Protein AF-A0AAW0CTR4-F1 (afdb_monomer_lite)

InterPro domains:
  IPR014752 Arrestin-like, C-terminal domain superfamily [G3DSA:2.60.40.640] (8-94)
  IPR028934 Vacuolar protein sorting protein 26 related [PF03643] (10-94)
  IPR028934 Vacuolar protein sorting protein 26 related [PTHR12233] (10-94)

Structure (mmCIF, N/CA/C/O backbone):
data_AF-A0AAW0CTR4-F1
#
_entry.id   AF-A0AAW0CTR4-F1
#
loop_
_atom_site.group_PDB
_atom_site.id
_atom_site.type_symbol
_atom_site.label_atom_id
_atom_site.label_alt_id
_atom_site.label_comp_id
_atom_site.label_asym_id
_atom_site.label_entity_id
_atom_site.label_seq_id
_atom_site.pdbx_PDB_ins_code
_atom_site.Cartn_x
_atom_site.Cartn_y
_atom_site.Cartn_z
_atom_site.occupancy
_atom_site.B_iso_or_equiv
_atom_site.auth_seq_id
_atom_site.auth_comp_id
_atom_site.auth_asym_id
_atom_site.auth_atom_id
_atom_site.pdbx_PDB_model_num
ATOM 1 N N . MET A 1 1 ? 24.121 3.140 -0.899 1.00 37.38 1 MET A N 1
ATOM 2 C CA . MET A 1 1 ? 23.313 4.346 -1.189 1.00 37.38 1 MET A CA 1
ATOM 3 C C . MET A 1 1 ? 21.857 3.929 -1.171 1.00 37.38 1 MET A C 1
ATOM 5 O O . MET A 1 1 ? 21.484 3.131 -2.016 1.00 37.38 1 MET A O 1
ATOM 9 N N . ALA A 1 2 ? 21.060 4.396 -0.210 1.00 40.56 2 ALA A N 1
ATOM 10 C CA . ALA A 1 2 ? 19.618 4.172 -0.243 1.00 40.56 2 ALA A CA 1
ATOM 11 C C . ALA A 1 2 ? 19.019 5.093 -1.312 1.00 40.56 2 ALA A C 1
ATOM 13 O O . ALA A 1 2 ? 19.214 6.309 -1.272 1.00 40.56 2 ALA A O 1
ATOM 14 N N . ALA A 1 3 ? 18.362 4.522 -2.314 1.00 51.81 3 ALA A N 1
ATOM 15 C CA . ALA A 1 3 ? 17.550 5.307 -3.217 1.00 51.81 3 ALA A CA 1
ATOM 16 C C . ALA A 1 3 ? 16.207 5.575 -2.531 1.00 51.81 3 ALA A C 1
ATOM 18 O O . ALA A 1 3 ? 15.454 4.646 -2.275 1.00 51.81 3 ALA A O 1
ATOM 19 N N . TYR A 1 4 ? 15.915 6.840 -2.237 1.00 56.09 4 TYR A N 1
ATOM 20 C CA . TYR A 1 4 ? 14.579 7.249 -1.819 1.00 56.09 4 TYR A CA 1
ATOM 21 C C . TYR A 1 4 ? 13.658 7.233 -3.043 1.00 56.09 4 TYR A C 1
ATOM 23 O O . TYR A 1 4 ? 13.848 8.025 -3.968 1.00 56.09 4 TYR A O 1
ATOM 31 N N . LEU A 1 5 ? 12.728 6.282 -3.069 1.00 63.09 5 LEU A N 1
ATOM 32 C CA . LEU A 1 5 ? 11.564 6.286 -3.951 1.00 63.09 5 LEU A CA 1
ATOM 33 C C . LEU A 1 5 ? 10.429 6.963 -3.189 1.00 63.09 5 LEU A C 1
ATOM 35 O O . LEU A 1 5 ? 10.206 6.655 -2.017 1.00 63.09 5 LEU A O 1
ATOM 39 N N . PHE A 1 6 ? 9.734 7.892 -3.835 1.00 70.25 6 PHE A N 1
ATOM 40 C CA . PHE A 1 6 ? 8.561 8.516 -3.245 1.00 70.25 6 PHE A CA 1
ATOM 41 C C . PHE A 1 6 ? 7.336 7.703 -3.645 1.00 70.25 6 PHE A C 1
ATOM 43 O O . PHE A 1 6 ? 7.062 7.502 -4.830 1.00 70.25 6 PHE A O 1
ATOM 50 N N . LEU A 1 7 ? 6.608 7.229 -2.640 1.00 69.44 7 LEU A N 1
ATOM 51 C CA . LEU A 1 7 ? 5.314 6.593 -2.817 1.00 69.44 7 LEU A CA 1
ATOM 52 C C . LEU A 1 7 ? 4.242 7.638 -2.524 1.00 69.44 7 LEU A C 1
ATOM 54 O O . LEU A 1 7 ? 4.237 8.248 -1.458 1.00 69.44 7 LEU A O 1
ATOM 58 N N . ARG A 1 8 ? 3.362 7.868 -3.493 1.00 74.44 8 ARG A N 1
ATOM 59 C CA . ARG A 1 8 ? 2.190 8.723 -3.344 1.00 74.44 8 ARG A CA 1
ATOM 60 C C . ARG A 1 8 ? 0.949 7.854 -3.437 1.00 74.44 8 ARG A C 1
ATOM 62 O O . ARG A 1 8 ? 0.796 7.125 -4.413 1.00 74.44 8 ARG A O 1
ATOM 69 N N . VAL A 1 9 ? 0.045 7.952 -2.473 1.00 76.88 9 VAL A N 1
ATOM 70 C CA . VAL A 1 9 ? -1.291 7.367 -2.611 1.00 76.88 9 VAL A CA 1
ATOM 71 C C . VAL A 1 9 ? -2.115 8.295 -3.510 1.00 76.88 9 VAL A C 1
ATOM 73 O O . VAL A 1 9 ? -2.145 9.509 -3.314 1.00 76.88 9 VAL A O 1
ATOM 76 N N . LEU A 1 10 ? -2.716 7.745 -4.565 1.00 65.31 10 LEU A N 1
ATOM 77 C CA . LEU A 1 10 ? -3.366 8.522 -5.627 1.00 65.31 10 LEU A CA 1
ATOM 78 C C . LEU A 1 10 ? -4.769 9.020 -5.256 1.00 65.31 10 LEU A C 1
ATOM 80 O O . LEU A 1 10 ? -5.247 9.977 -5.858 1.00 65.31 10 LEU A O 1
ATOM 84 N N . ALA A 1 11 ? -5.430 8.376 -4.296 1.00 64.12 11 ALA A N 1
ATOM 85 C CA . ALA A 1 11 ? -6.813 8.663 -3.936 1.00 64.12 11 ALA A CA 1
ATOM 86 C C . ALA A 1 11 ? -6.887 9.431 -2.615 1.00 64.12 11 ALA A C 1
ATOM 88 O O . ALA A 1 11 ? -6.714 8.808 -1.573 1.00 64.12 11 ALA A O 1
ATOM 89 N N . ASP A 1 12 ? -7.148 10.744 -2.689 1.00 70.19 12 ASP A N 1
ATOM 90 C CA . ASP A 1 12 ? -7.658 11.636 -1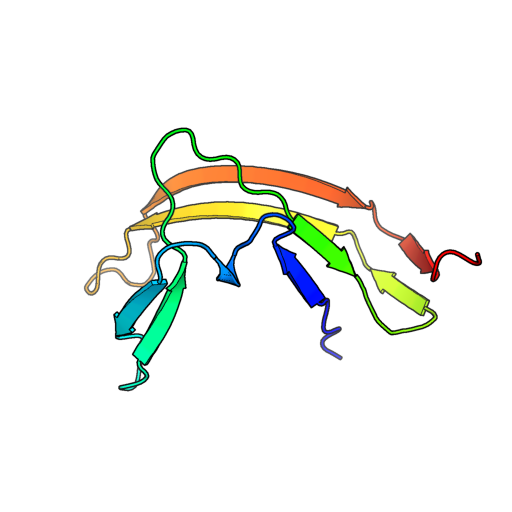.628 1.00 70.19 12 ASP A CA 1
ATOM 91 C C . ASP A 1 12 ? -7.273 11.278 -0.180 1.00 70.19 12 ASP A C 1
ATOM 93 O O . ASP A 1 12 ? -8.074 11.391 0.747 1.00 70.19 12 ASP A O 1
ATOM 97 N N . GLU A 1 13 ? -6.025 10.862 0.035 1.00 74.50 13 GLU A N 1
ATOM 98 C CA . GLU A 1 13 ? -5.531 10.386 1.329 1.00 74.50 13 GLU A CA 1
ATOM 99 C C . GLU A 1 13 ? -5.684 11.476 2.398 1.00 74.50 13 GLU A C 1
ATOM 101 O O . GLU A 1 13 ? -6.066 11.209 3.535 1.00 74.50 13 GLU A O 1
ATOM 106 N N . GLU A 1 14 ? -5.479 12.727 1.983 1.00 77.88 14 GLU A N 1
ATOM 107 C CA . GLU A 1 14 ? -5.658 13.928 2.796 1.00 77.88 14 GLU A CA 1
ATOM 108 C C . GLU A 1 14 ? -7.128 14.218 3.137 1.00 77.88 14 GLU A C 1
ATOM 110 O O . GLU A 1 14 ? -7.404 14.823 4.170 1.00 77.88 14 GLU A O 1
ATOM 115 N N . GLN A 1 15 ? -8.080 13.786 2.302 1.00 85.50 15 GLN A N 1
ATOM 116 C CA . GLN A 1 15 ? -9.515 13.970 2.556 1.00 85.50 15 GLN A CA 1
ATOM 117 C C . GLN A 1 15 ? -10.111 12.827 3.386 1.00 85.50 15 GLN A C 1
ATOM 119 O O . GLN A 1 15 ? -11.209 12.958 3.935 1.00 85.50 15 GLN A O 1
ATOM 124 N N . ARG A 1 16 ? -9.413 11.688 3.478 1.00 88.69 16 ARG A N 1
ATOM 125 C CA . ARG A 1 16 ? -9.841 10.559 4.305 1.00 88.69 16 ARG A CA 1
ATOM 126 C C . ARG A 1 16 ? -9.771 10.922 5.781 1.00 88.69 16 ARG A C 1
ATOM 128 O O . ARG A 1 16 ? -8.935 11.707 6.226 1.00 88.69 16 ARG A O 1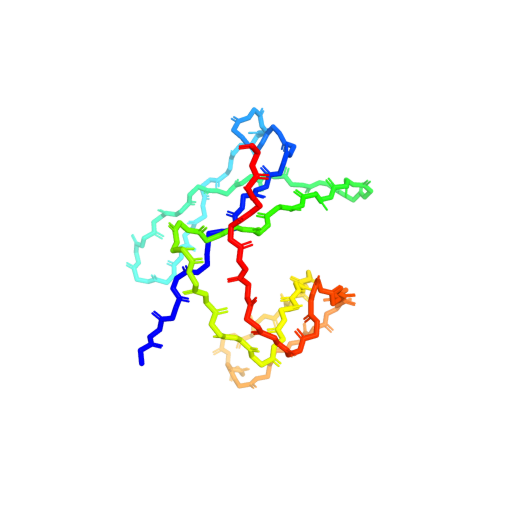
ATOM 135 N N . LYS A 1 17 ? -10.641 10.282 6.567 1.00 92.00 17 LYS A N 1
ATOM 136 C CA . LYS A 1 17 ? -10.581 10.364 8.026 1.00 92.00 17 LYS A CA 1
ATOM 137 C C . LYS A 1 17 ? -9.186 9.946 8.492 1.00 92.00 17 LYS A C 1
ATOM 139 O O . LYS A 1 17 ? -8.717 8.867 8.141 1.00 92.00 17 LYS A O 1
ATOM 144 N N . GLN A 1 18 ? -8.579 10.788 9.313 1.00 92.56 18 GLN A N 1
ATOM 145 C CA . GLN A 1 18 ? -7.280 10.551 9.925 1.00 92.56 18 GLN A CA 1
ATOM 146 C C . GLN A 1 18 ? -7.459 10.066 11.368 1.00 92.56 18 GLN A C 1
ATOM 148 O O . GLN A 1 18 ? -8.381 10.498 12.067 1.00 92.56 18 GLN A O 1
ATOM 153 N N . VAL A 1 19 ? -6.589 9.162 11.815 1.00 93.12 19 VAL A N 1
ATOM 154 C CA . VAL A 1 19 ? -6.520 8.694 13.205 1.00 93.12 19 VAL A CA 1
ATOM 155 C C . VAL A 1 19 ? -5.087 8.806 13.703 1.00 93.12 19 VAL A C 1
ATOM 157 O O . VAL A 1 19 ? -4.144 8.402 13.026 1.00 93.12 19 VAL A O 1
ATOM 160 N N . GLU A 1 20 ? -4.937 9.346 14.910 1.00 93.56 20 GLU A N 1
ATOM 161 C CA . GLU A 1 20 ? -3.663 9.373 15.618 1.00 93.56 20 GLU A CA 1
ATOM 162 C C . GLU A 1 20 ? -3.357 7.999 16.219 1.00 93.56 20 GLU A C 1
ATOM 164 O O . GLU A 1 20 ? -4.137 7.455 17.004 1.00 93.56 20 GLU A O 1
ATOM 169 N N . MET A 1 21 ? -2.194 7.453 15.878 1.00 89.00 21 MET A N 1
ATOM 170 C CA . MET A 1 21 ? -1.697 6.189 16.399 1.00 89.00 21 MET A CA 1
ATOM 171 C C . MET A 1 21 ? -0.367 6.408 17.113 1.00 89.00 21 MET A C 1
ATOM 173 O O . MET A 1 21 ? 0.530 7.086 16.607 1.00 89.00 21 MET A O 1
ATOM 177 N N . LYS A 1 22 ? -0.221 5.821 18.302 1.00 86.69 22 LYS A N 1
ATOM 178 C CA . LYS A 1 22 ? 1.066 5.791 18.999 1.00 86.69 22 LYS A CA 1
ATOM 179 C C . LYS A 1 22 ? 1.969 4.781 18.301 1.00 86.69 22 LYS A C 1
ATOM 181 O O . LYS A 1 22 ? 1.639 3.602 18.235 1.00 86.69 22 LYS A O 1
ATOM 186 N N . SER A 1 23 ? 3.086 5.259 17.780 1.00 80.25 23 SER A N 1
ATOM 187 C CA . SER A 1 23 ? 4.171 4.431 17.269 1.00 80.25 23 SER A CA 1
ATOM 188 C C . SER A 1 23 ? 5.198 4.169 18.376 1.00 80.25 23 SER A C 1
ATOM 190 O O . SER A 1 23 ? 5.130 4.749 19.466 1.00 80.25 23 SER A O 1
ATOM 192 N N . ASP A 1 24 ? 6.177 3.313 18.097 1.00 69.31 24 ASP A N 1
ATOM 193 C CA . ASP A 1 24 ? 7.298 3.092 19.001 1.00 69.31 24 ASP A CA 1
ATOM 194 C C . ASP A 1 24 ? 8.078 4.399 19.238 1.00 69.31 24 ASP A C 1
ATOM 196 O O . ASP A 1 24 ? 8.333 5.179 18.316 1.00 69.31 24 ASP A O 1
ATOM 200 N N . LYS A 1 25 ? 8.526 4.600 20.487 1.00 67.50 25 LYS A N 1
ATOM 201 C CA . LYS A 1 25 ? 9.314 5.762 20.962 1.00 67.50 25 LYS A CA 1
ATOM 202 C C . LYS A 1 25 ? 8.524 7.072 21.142 1.00 67.50 25 LYS A C 1
ATOM 204 O O . LYS A 1 25 ? 9.031 8.133 20.780 1.00 67.50 25 LYS A O 1
ATOM 209 N N . ASP A 1 26 ? 7.314 7.000 21.705 1.00 72.56 26 ASP A N 1
ATOM 210 C CA . ASP A 1 26 ? 6.464 8.159 22.068 1.00 72.56 26 ASP A CA 1
ATOM 211 C C . ASP A 1 26 ? 6.113 9.101 20.904 1.00 72.56 26 ASP A C 1
ATOM 213 O O . ASP A 1 26 ? 5.711 10.249 21.100 1.00 72.56 26 ASP A O 1
ATOM 217 N N . LYS A 1 27 ? 6.235 8.621 19.664 1.00 83.56 27 LYS A N 1
ATOM 218 C CA . LYS A 1 27 ? 5.845 9.384 18.480 1.00 83.56 27 LYS A CA 1
ATOM 219 C C . LYS A 1 27 ? 4.416 9.040 18.099 1.00 83.56 27 LYS A C 1
ATOM 221 O O . LYS A 1 27 ? 4.112 7.890 17.795 1.00 83.56 27 LYS A O 1
ATOM 226 N N . THR A 1 28 ? 3.554 10.045 18.071 1.00 88.44 28 THR A N 1
ATOM 227 C CA . THR A 1 28 ? 2.232 9.930 17.455 1.00 88.44 28 THR A CA 1
ATOM 228 C C . THR A 1 28 ? 2.366 10.138 15.951 1.00 88.44 28 THR A C 1
ATOM 230 O O . THR A 1 28 ? 2.991 11.103 15.511 1.00 88.44 28 THR A O 1
ATOM 233 N N . ILE A 1 29 ? 1.788 9.233 15.166 1.00 89.94 29 ILE A N 1
ATOM 234 C CA . ILE A 1 29 ? 1.670 9.352 13.712 1.00 89.94 29 ILE A CA 1
ATOM 235 C C . ILE A 1 29 ? 0.191 9.464 13.337 1.00 89.94 29 ILE A C 1
ATOM 237 O O . ILE A 1 29 ? -0.651 8.807 13.944 1.00 89.94 29 ILE A O 1
ATOM 241 N N . SER A 1 30 ? -0.129 10.315 12.363 1.00 88.88 30 SER A N 1
ATOM 242 C CA . SER A 1 30 ? -1.471 10.394 11.779 1.00 88.88 30 SER A CA 1
ATOM 243 C C . SER A 1 30 ? -1.544 9.444 10.593 1.00 88.88 30 SER A C 1
ATOM 245 O O . SER A 1 30 ? -0.692 9.523 9.706 1.00 88.88 30 SER A O 1
ATOM 247 N N . CYS A 1 31 ? -2.540 8.563 10.577 1.00 89.44 31 CYS A N 1
ATOM 248 C CA . CYS A 1 31 ? -2.742 7.608 9.494 1.00 89.44 31 CYS A CA 1
ATOM 249 C C . CYS A 1 31 ? -4.155 7.727 8.900 1.00 89.44 31 CYS A C 1
ATOM 251 O O . CYS A 1 31 ? -5.123 7.875 9.659 1.00 89.44 31 CYS A O 1
ATOM 253 N N . PRO A 1 32 ? -4.301 7.614 7.567 1.00 90.94 32 PRO A N 1
ATOM 254 C CA . PRO A 1 32 ? -5.607 7.531 6.920 1.00 90.94 32 PRO A CA 1
ATOM 255 C C . PRO A 1 32 ? -6.331 6.233 7.300 1.00 90.94 32 PRO A C 1
ATOM 257 O O . PRO A 1 32 ? -5.724 5.169 7.426 1.00 90.94 32 PRO A O 1
ATOM 260 N N . VAL A 1 33 ? -7.652 6.312 7.443 1.00 91.38 33 VAL A N 1
ATOM 261 C CA . VAL A 1 33 ? -8.517 5.160 7.722 1.00 91.38 33 VAL A CA 1
ATOM 262 C C . VAL A 1 33 ? -9.035 4.550 6.418 1.00 91.38 33 VAL A C 1
ATOM 264 O O . VAL A 1 33 ? -9.553 5.259 5.548 1.00 91.38 33 VAL A O 1
ATOM 267 N N . TYR A 1 34 ? -8.942 3.223 6.331 1.00 91.44 34 TYR A N 1
ATOM 268 C CA . TYR A 1 34 ? -9.526 2.398 5.275 1.00 91.44 34 TYR A CA 1
ATOM 269 C C . TYR A 1 34 ? -10.508 1.396 5.880 1.00 91.44 34 TYR A C 1
ATOM 271 O O . TYR A 1 34 ? -10.315 0.928 7.005 1.00 91.44 34 TYR A O 1
ATOM 279 N N . TYR A 1 35 ? -11.552 1.075 5.125 1.00 92.50 35 TYR A N 1
ATOM 280 C CA . TYR A 1 35 ? -12.537 0.056 5.472 1.00 92.50 35 TYR A CA 1
ATOM 281 C C . TYR A 1 35 ? -12.436 -1.141 4.527 1.00 92.50 35 TYR A C 1
ATOM 283 O O . TYR A 1 35 ? -11.821 -1.063 3.465 1.00 92.50 35 TYR A O 1
ATOM 291 N N . ASP A 1 36 ? -13.040 -2.259 4.920 1.00 92.06 36 ASP A N 1
ATOM 292 C CA . ASP A 1 36 ? -13.117 -3.428 4.049 1.00 92.06 36 ASP A CA 1
ATOM 293 C C . ASP A 1 36 ? -13.813 -3.078 2.721 1.00 92.06 36 ASP A C 1
ATOM 295 O O . ASP A 1 36 ? -14.823 -2.371 2.700 1.00 92.06 36 ASP A O 1
ATOM 299 N N . GLY A 1 37 ? -13.233 -3.542 1.615 1.00 89.81 37 GLY A N 1
ATOM 300 C CA . GLY A 1 37 ? -13.643 -3.196 0.253 1.00 89.81 37 GLY A CA 1
ATOM 301 C C . GLY A 1 37 ? -13.091 -1.874 -0.302 1.00 89.81 37 GLY A C 1
ATOM 302 O O . GLY A 1 37 ? -13.254 -1.626 -1.500 1.00 89.81 37 GLY A O 1
ATOM 303 N N . ASP A 1 38 ? -12.411 -1.041 0.495 1.00 90.56 38 ASP A N 1
ATOM 304 C CA . ASP A 1 38 ? -11.764 0.165 -0.030 1.00 90.56 38 ASP A CA 1
ATOM 305 C C . ASP A 1 38 ? -10.631 -0.190 -1.003 1.00 90.56 38 ASP A C 1
ATOM 307 O O . ASP A 1 38 ? -9.794 -1.056 -0.753 1.00 90.56 38 ASP A O 1
ATOM 311 N N . SER A 1 39 ? -10.561 0.546 -2.113 1.00 88.00 39 SER A N 1
ATOM 312 C CA . SER A 1 39 ? -9.438 0.450 -3.047 1.00 88.00 39 SER A CA 1
ATOM 313 C C . SER A 1 39 ? -8.275 1.336 -2.605 1.00 88.00 39 SER A C 1
ATOM 315 O O . SER A 1 39 ? -8.461 2.518 -2.304 1.00 88.00 39 SER A O 1
ATOM 317 N N . VAL A 1 40 ? -7.062 0.781 -2.639 1.00 88.25 40 VAL A N 1
ATOM 318 C CA . VAL A 1 40 ? -5.809 1.506 -2.394 1.00 88.25 40 VAL A CA 1
ATOM 319 C C . VAL A 1 40 ? -5.051 1.620 -3.712 1.00 88.25 40 VAL A C 1
ATOM 321 O O . VAL A 1 40 ? -4.637 0.618 -4.289 1.00 88.25 40 VAL A O 1
ATOM 324 N N . ALA A 1 41 ? -4.874 2.847 -4.197 1.00 87.19 41 ALA A N 1
ATOM 325 C CA . ALA A 1 41 ? -4.132 3.134 -5.419 1.00 87.19 41 ALA A CA 1
ATOM 326 C C . ALA A 1 41 ? -2.857 3.905 -5.083 1.00 87.19 41 ALA A C 1
ATOM 328 O O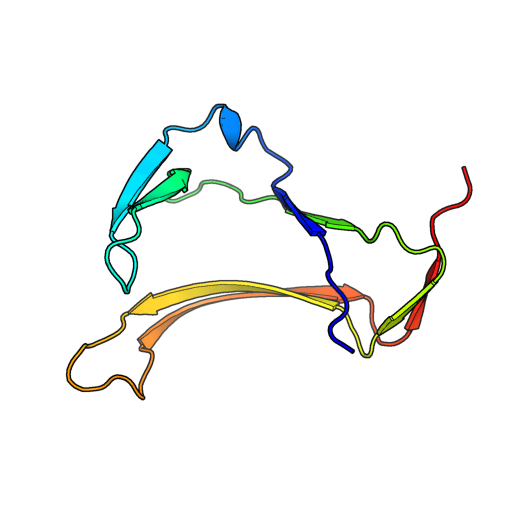 . ALA A 1 41 ? -2.908 4.919 -4.387 1.00 87.19 41 ALA A O 1
ATOM 329 N N . ILE A 1 42 ? -1.723 3.449 -5.606 1.00 85.12 42 ILE A N 1
ATOM 330 C CA . ILE A 1 42 ? -0.412 4.052 -5.361 1.00 85.12 42 ILE A CA 1
ATOM 331 C C . ILE A 1 42 ? 0.257 4.458 -6.671 1.00 85.12 42 ILE A C 1
ATOM 333 O O . ILE A 1 42 ? 0.034 3.865 -7.724 1.00 85.12 42 ILE A O 1
ATOM 337 N N . GLN A 1 43 ? 1.123 5.456 -6.581 1.00 83.25 43 GLN A N 1
ATOM 338 C CA . GLN A 1 43 ? 2.044 5.863 -7.623 1.00 83.25 43 GLN A CA 1
ATOM 339 C C . GLN A 1 43 ? 3.444 5.940 -7.035 1.00 83.25 43 GLN A C 1
ATOM 341 O O . GLN A 1 43 ? 3.678 6.602 -6.024 1.00 83.25 43 GLN A O 1
ATOM 346 N N . VAL A 1 44 ? 4.381 5.275 -7.698 1.00 81.12 44 VAL A N 1
ATOM 347 C CA . VAL A 1 44 ? 5.800 5.319 -7.352 1.00 81.12 44 VAL A CA 1
ATOM 348 C C . VAL A 1 44 ? 6.502 6.251 -8.326 1.00 81.12 44 VAL A C 1
ATOM 350 O O . VAL A 1 44 ? 6.317 6.133 -9.537 1.00 81.12 44 VAL A O 1
ATOM 353 N N . TRP A 1 45 ? 7.299 7.183 -7.808 1.00 77.44 45 TRP A N 1
ATOM 354 C CA . TRP A 1 45 ? 8.104 8.079 -8.633 1.00 77.44 45 TRP A CA 1
ATOM 355 C C . TRP A 1 45 ? 9.457 8.403 -7.981 1.00 77.44 45 TRP A C 1
ATOM 357 O O . TRP A 1 45 ? 9.630 8.308 -6.763 1.00 77.44 45 TRP A O 1
ATOM 367 N N . ASP A 1 46 ? 10.434 8.787 -8.805 1.00 77.44 46 ASP A N 1
ATOM 368 C CA . ASP A 1 46 ? 11.743 9.294 -8.375 1.00 77.44 46 ASP A CA 1
ATOM 369 C C . ASP A 1 46 ? 12.005 10.646 -9.056 1.00 77.44 46 ASP A C 1
ATOM 371 O O . ASP A 1 46 ? 11.683 10.848 -10.228 1.00 77.44 46 ASP A O 1
ATOM 375 N N . ALA A 1 47 ? 12.592 11.584 -8.313 1.00 74.25 47 ALA A N 1
ATOM 376 C CA . ALA A 1 47 ? 12.996 12.895 -8.814 1.00 74.25 47 ALA A CA 1
ATOM 377 C C . ALA A 1 47 ? 14.309 12.842 -9.619 1.00 74.25 47 ALA A C 1
ATOM 379 O O . ALA A 1 47 ? 14.690 13.816 -10.274 1.00 74.25 47 ALA A O 1
ATOM 380 N N . ARG A 1 48 ? 15.053 11.732 -9.542 1.00 73.56 48 ARG A N 1
ATOM 381 C CA . ARG A 1 48 ? 16.322 11.560 -10.252 1.00 73.56 48 ARG A CA 1
ATOM 382 C C . ARG A 1 48 ? 16.106 11.292 -11.735 1.00 73.56 48 ARG A C 1
ATOM 384 O O . ARG A 1 48 ? 15.249 10.519 -12.138 1.00 73.56 48 ARG A O 1
ATOM 391 N N . LYS A 1 49 ? 17.000 11.857 -12.552 1.00 71.44 49 LYS A N 1
ATOM 392 C CA . LYS A 1 49 ? 17.025 11.621 -14.007 1.00 71.44 49 LYS A CA 1
ATOM 393 C C . LYS A 1 49 ? 17.245 10.149 -14.372 1.00 71.44 49 LYS A C 1
ATOM 395 O O . LYS A 1 49 ? 16.822 9.728 -15.446 1.00 71.44 49 LYS A O 1
ATOM 400 N N . LYS A 1 50 ? 17.969 9.414 -13.521 1.00 78.19 50 LYS A N 1
ATOM 401 C CA . LYS A 1 50 ? 18.351 8.013 -13.717 1.00 78.19 50 LYS A CA 1
ATOM 402 C C . LYS A 1 50 ? 18.380 7.284 -12.381 1.00 78.19 50 LYS A C 1
ATOM 404 O O . LYS A 1 50 ? 19.088 7.723 -11.470 1.00 78.19 50 LYS A O 1
ATOM 409 N N . LEU A 1 51 ? 17.675 6.161 -12.301 1.00 84.25 51 LEU A N 1
ATOM 410 C CA . LEU A 1 51 ? 17.741 5.237 -11.174 1.00 84.25 51 LEU A CA 1
ATOM 411 C C . LEU A 1 51 ? 17.919 3.814 -11.699 1.00 84.25 51 LEU A C 1
ATOM 413 O O . LEU A 1 51 ? 17.027 3.290 -12.353 1.00 84.25 51 LEU A O 1
ATOM 417 N N . LYS A 1 52 ? 19.052 3.182 -11.384 1.00 87.81 52 LYS A N 1
ATOM 418 C CA . LYS A 1 52 ? 19.205 1.734 -11.566 1.00 87.81 52 LYS A CA 1
ATOM 419 C C . LYS A 1 52 ? 18.532 1.011 -10.406 1.00 87.81 52 LYS A C 1
ATOM 421 O O . LYS A 1 52 ? 18.796 1.359 -9.254 1.00 87.81 52 LYS A O 1
ATOM 426 N N . HIS A 1 53 ? 17.701 0.025 -10.713 1.00 87.38 53 HIS A N 1
ATOM 427 C CA . HIS A 1 53 ? 17.019 -0.811 -9.733 1.00 87.38 53 HIS A CA 1
ATOM 428 C C . HIS A 1 53 ? 17.024 -2.274 -10.176 1.00 87.38 53 HIS A C 1
ATOM 430 O O . HIS A 1 53 ? 16.955 -2.573 -11.364 1.00 87.38 53 HIS A O 1
ATOM 436 N N . ASP A 1 54 ? 17.012 -3.183 -9.204 1.00 91.75 54 ASP A N 1
ATOM 437 C CA . ASP A 1 54 ? 16.909 -4.633 -9.431 1.00 91.75 54 ASP A CA 1
ATOM 438 C C . ASP A 1 54 ? 15.445 -5.114 -9.426 1.00 91.75 54 ASP A C 1
ATOM 440 O O . ASP A 1 54 ? 15.138 -6.258 -9.109 1.00 91.75 54 ASP A O 1
ATOM 444 N N . GLY A 1 55 ? 14.533 -4.201 -9.755 1.00 90.00 55 GLY A N 1
ATOM 445 C CA . GLY A 1 55 ? 13.088 -4.406 -9.755 1.00 90.00 55 GLY A CA 1
ATOM 446 C C . GLY A 1 55 ? 12.374 -3.532 -8.726 1.00 90.00 55 GLY A C 1
ATOM 447 O O . GLY A 1 55 ? 12.967 -3.058 -7.756 1.00 90.00 55 GLY A O 1
ATOM 448 N N . ILE A 1 56 ? 11.096 -3.271 -8.973 1.00 88.62 56 ILE A N 1
ATOM 449 C CA . ILE A 1 56 ? 10.232 -2.471 -8.108 1.00 88.62 56 ILE A CA 1
ATOM 450 C C . ILE A 1 56 ? 8.972 -3.281 -7.859 1.00 88.62 56 ILE A C 1
ATOM 452 O O . ILE A 1 56 ? 8.264 -3.648 -8.795 1.00 88.62 56 ILE A O 1
ATOM 456 N N . LYS A 1 57 ? 8.684 -3.524 -6.584 1.00 90.50 57 LYS A N 1
ATOM 457 C CA . LYS A 1 57 ? 7.498 -4.239 -6.123 1.00 90.50 57 LYS A CA 1
ATOM 458 C C . LYS A 1 57 ? 6.807 -3.405 -5.054 1.00 90.50 57 LYS A C 1
ATOM 460 O O . LYS A 1 57 ? 7.475 -2.824 -4.201 1.00 90.50 57 LYS A O 1
ATOM 465 N N . ALA A 1 58 ? 5.485 -3.362 -5.107 1.00 90.38 58 ALA A N 1
ATOM 466 C CA . ALA A 1 58 ? 4.657 -2.847 -4.031 1.00 90.38 58 ALA A CA 1
ATOM 467 C C . ALA A 1 58 ? 3.930 -3.999 -3.342 1.00 90.38 58 ALA A C 1
ATOM 469 O O . ALA A 1 58 ? 3.471 -4.932 -4.003 1.00 90.38 58 ALA A O 1
ATOM 470 N N . GLU A 1 59 ? 3.831 -3.919 -2.019 1.00 92.50 59 GLU A N 1
ATOM 471 C CA . GLU A 1 59 ? 3.171 -4.927 -1.196 1.00 92.50 59 GLU A CA 1
ATOM 472 C C . GLU A 1 59 ? 2.165 -4.259 -0.262 1.00 92.50 59 GLU A C 1
ATOM 474 O O . GLU A 1 59 ? 2.448 -3.219 0.334 1.00 92.50 59 GLU A O 1
ATOM 479 N N . PHE A 1 60 ? 0.986 -4.863 -0.150 1.00 91.19 60 PHE A N 1
ATOM 480 C CA . PHE A 1 60 ? -0.023 -4.515 0.839 1.00 91.19 60 PHE A CA 1
ATOM 481 C C . PHE A 1 60 ? -0.109 -5.665 1.837 1.00 91.19 60 PHE A C 1
ATOM 483 O O . PHE A 1 60 ? -0.573 -6.757 1.498 1.00 91.19 60 PHE A O 1
ATOM 490 N N . VAL A 1 61 ? 0.394 -5.417 3.046 1.00 93.50 61 VAL A N 1
ATOM 491 C CA . VAL A 1 61 ? 0.581 -6.438 4.078 1.00 93.50 61 VAL A CA 1
ATOM 492 C C . VAL A 1 61 ? -0.238 -6.078 5.309 1.00 93.50 61 VAL A C 1
ATOM 494 O O . VAL A 1 61 ? -0.163 -4.959 5.815 1.00 93.50 61 VAL A O 1
ATOM 497 N N . GLY A 1 62 ? -1.009 -7.045 5.795 1.00 93.75 62 GLY A N 1
ATOM 498 C CA . GLY A 1 62 ? -1.639 -7.017 7.107 1.00 93.75 62 GLY A CA 1
ATOM 499 C C . GLY A 1 62 ? -0.996 -8.075 7.990 1.00 93.75 62 GLY A C 1
ATOM 500 O O . GLY A 1 62 ? -1.043 -9.265 7.665 1.00 93.75 62 GLY A O 1
ATOM 501 N N . SER A 1 63 ? -0.399 -7.648 9.100 1.00 93.19 63 SER A N 1
ATOM 502 C CA . SER A 1 63 ? 0.274 -8.530 10.051 1.00 93.19 63 SER A CA 1
ATOM 503 C C . SER A 1 63 ? -0.146 -8.240 11.490 1.00 93.19 63 SER A C 1
ATOM 505 O O . SER A 1 63 ? -0.577 -7.138 11.834 1.00 93.19 63 SER A O 1
ATOM 507 N N . ILE A 1 64 ? -0.045 -9.263 12.335 1.00 91.06 64 ILE A N 1
ATOM 508 C CA . ILE A 1 64 ? -0.187 -9.155 13.785 1.00 91.06 64 ILE A CA 1
ATOM 509 C C . ILE A 1 64 ? 1.191 -9.378 14.402 1.00 91.06 64 ILE A C 1
ATOM 511 O O . ILE A 1 64 ? 1.823 -10.410 14.166 1.00 91.06 64 ILE A O 1
ATOM 515 N N . GLU A 1 65 ? 1.632 -8.419 15.213 1.00 86.50 65 GLU A N 1
ATOM 516 C CA . GLU A 1 65 ? 2.881 -8.498 15.967 1.00 86.50 65 GLU A CA 1
ATOM 517 C C . GLU A 1 65 ? 2.596 -8.745 17.445 1.00 86.50 65 GLU A C 1
ATOM 519 O O . GLU A 1 65 ? 1.865 -8.000 18.103 1.00 86.50 65 GLU A O 1
ATOM 524 N N . LEU A 1 66 ? 3.190 -9.808 17.979 1.00 86.12 66 LEU A N 1
ATOM 525 C CA . LEU A 1 66 ? 3.052 -10.181 19.379 1.00 86.12 66 LEU A CA 1
ATOM 526 C C . LEU A 1 66 ? 4.285 -9.701 20.145 1.00 86.12 66 LEU A C 1
ATOM 528 O O . LEU A 1 66 ? 5.414 -10.069 19.832 1.00 86.12 66 LEU A O 1
ATOM 532 N N . PHE A 1 67 ? 4.087 -8.898 21.193 1.00 82.56 67 PHE A N 1
ATOM 533 C CA . PHE A 1 67 ? 5.199 -8.299 21.945 1.00 82.56 67 PHE A CA 1
ATOM 534 C C . PHE A 1 67 ? 6.170 -9.314 22.564 1.00 82.56 67 PHE A C 1
ATOM 536 O O . PHE A 1 67 ? 7.337 -8.979 22.761 1.00 82.56 67 PHE A O 1
ATOM 543 N N . TYR A 1 68 ? 5.700 -10.520 22.889 1.00 83.31 68 TYR A N 1
ATOM 544 C CA . TYR A 1 68 ? 6.525 -11.594 23.449 1.00 83.31 68 TYR A CA 1
ATOM 545 C C . TYR A 1 68 ? 7.203 -12.462 22.378 1.00 83.31 68 TYR A C 1
ATOM 547 O O . TYR A 1 68 ? 8.067 -13.262 22.719 1.00 83.31 68 TYR A O 1
ATOM 555 N N . ASP A 1 69 ? 6.838 -12.291 21.105 1.00 84.19 69 ASP A N 1
ATOM 556 C CA . ASP A 1 69 ? 7.346 -13.064 19.971 1.00 84.19 69 ASP A CA 1
ATOM 557 C C . ASP A 1 69 ? 7.670 -12.146 18.781 1.00 84.19 69 ASP A C 1
ATOM 559 O O . ASP A 1 69 ? 7.222 -12.332 17.653 1.00 84.19 69 ASP A O 1
ATOM 563 N N . ARG A 1 70 ? 8.459 -11.099 19.051 1.00 72.69 70 ARG A N 1
ATOM 564 C CA . ARG A 1 70 ? 8.805 -10.035 18.086 1.00 72.69 70 ARG A CA 1
ATOM 565 C C . ARG A 1 70 ? 9.539 -10.512 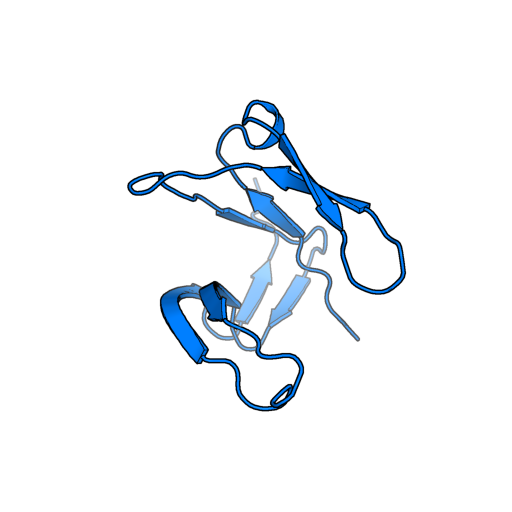16.824 1.00 72.69 70 ARG A C 1
ATOM 567 O O . ARG A 1 70 ? 9.804 -9.695 15.952 1.00 72.69 70 ARG A O 1
ATOM 574 N N . GLY A 1 71 ? 9.924 -11.786 16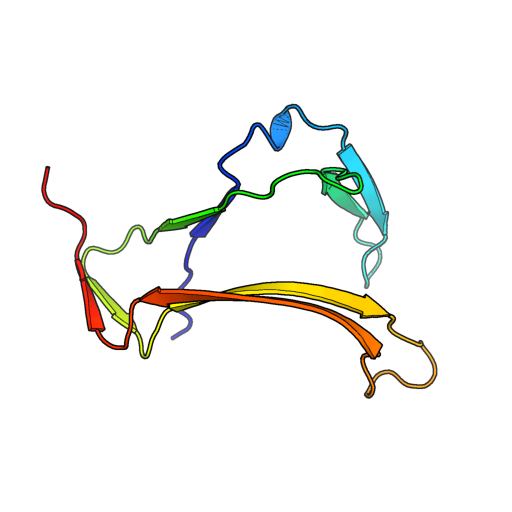.746 1.00 75.75 71 GLY A N 1
ATOM 575 C CA . GLY A 1 71 ? 10.551 -12.381 15.563 1.00 75.75 71 GLY A CA 1
ATOM 576 C C . GLY A 1 71 ? 9.561 -13.040 14.601 1.00 75.75 71 GLY A C 1
ATOM 577 O O . GLY A 1 71 ? 9.943 -13.348 13.474 1.00 75.75 71 GLY A O 1
ATOM 578 N N . HIS A 1 72 ? 8.312 -13.250 15.024 1.00 80.31 72 HIS A N 1
ATOM 579 C CA . HIS A 1 72 ? 7.291 -13.925 14.232 1.00 80.31 72 HIS A CA 1
ATOM 580 C C . HIS A 1 72 ? 6.134 -12.974 13.933 1.00 80.31 72 HIS A C 1
ATOM 582 O O . HIS A 1 72 ? 5.237 -12.751 14.746 1.00 80.31 72 HIS A O 1
ATOM 588 N N . HIS A 1 73 ? 6.154 -12.421 12.723 1.00 83.94 73 HIS A N 1
ATOM 589 C CA . HIS A 1 73 ? 5.028 -11.666 12.190 1.00 83.94 73 HIS A CA 1
ATOM 590 C C . HIS A 1 73 ? 3.970 -12.655 11.693 1.00 83.94 73 HIS A C 1
ATOM 592 O O . HIS A 1 73 ? 4.243 -13.495 10.834 1.00 83.94 73 HIS A O 1
ATOM 598 N N . HIS A 1 74 ? 2.754 -12.561 12.225 1.00 88.12 74 HIS A N 1
ATOM 599 C CA . HIS A 1 74 ? 1.629 -13.346 11.730 1.00 88.12 74 HIS A CA 1
ATOM 600 C C . HIS A 1 74 ? 0.924 -12.570 10.622 1.00 88.12 74 HIS A C 1
ATOM 602 O O . HIS A 1 74 ? 0.051 -11.743 10.890 1.00 88.12 74 HIS A O 1
ATOM 608 N N . GLU A 1 75 ? 1.325 -12.813 9.378 1.00 92.69 75 GLU A N 1
ATOM 609 C CA . GLU A 1 75 ? 0.668 -12.239 8.204 1.00 92.69 75 GLU A CA 1
ATOM 610 C C . GLU A 1 75 ? -0.693 -12.904 7.964 1.00 92.69 75 GLU A C 1
ATOM 612 O O . GLU A 1 75 ? -0.804 -14.128 7.896 1.00 92.69 75 GLU A O 1
ATOM 617 N N . PHE A 1 76 ? -1.736 -12.086 7.829 1.00 94.25 76 PHE A N 1
ATOM 618 C CA . PHE A 1 76 ? -3.093 -12.531 7.487 1.00 94.25 76 PHE A CA 1
ATOM 619 C C . PHE A 1 76 ? -3.571 -11.973 6.141 1.00 94.25 76 PHE A C 1
ATOM 621 O O . PHE A 1 76 ? -4.568 -12.445 5.597 1.00 94.25 76 PHE A O 1
ATOM 628 N N . LEU A 1 77 ? -2.866 -10.978 5.599 1.00 93.19 77 LEU A N 1
ATOM 629 C CA . LEU A 1 77 ? -3.113 -10.403 4.285 1.00 93.19 77 LEU A CA 1
ATOM 630 C C . LEU A 1 77 ? -1.777 -10.102 3.612 1.00 93.19 77 LEU A C 1
ATOM 632 O O . LEU A 1 77 ? -0.925 -9.445 4.204 1.00 93.19 77 LEU A O 1
ATOM 636 N N . SER A 1 78 ? -1.619 -10.556 2.371 1.00 94.12 78 SER A N 1
ATOM 637 C CA . SER A 1 78 ? -0.448 -10.270 1.548 1.00 94.12 78 SER A CA 1
ATOM 638 C C . SER A 1 78 ? -0.876 -10.151 0.089 1.00 94.12 78 SER A C 1
ATOM 640 O O . SER A 1 78 ? -1.325 -11.120 -0.525 1.00 94.12 78 SER A O 1
ATOM 642 N N . LEU A 1 79 ? -0.787 -8.939 -0.453 1.00 93.81 79 LEU A N 1
ATOM 643 C CA . LEU A 1 79 ? -0.967 -8.654 -1.873 1.00 93.81 79 LEU A CA 1
ATOM 644 C C . LEU A 1 79 ? 0.339 -8.084 -2.405 1.00 93.81 79 LEU A C 1
ATOM 646 O O . LEU A 1 79 ? 0.939 -7.221 -1.768 1.00 93.81 79 LEU A O 1
ATOM 650 N N . SER A 1 80 ? 0.761 -8.533 -3.582 1.00 93.62 80 SER A N 1
ATOM 651 C CA . SER A 1 80 ? 1.979 -8.043 -4.219 1.00 93.62 80 SER A CA 1
ATOM 652 C C . SER A 1 80 ? 1.726 -7.674 -5.671 1.00 93.62 80 SER A C 1
ATOM 654 O O . SER A 1 80 ? 0.973 -8.344 -6.380 1.00 93.62 80 SER A O 1
ATOM 656 N N . GLN A 1 81 ? 2.364 -6.593 -6.107 1.00 92.38 81 GLN A N 1
ATOM 657 C CA . GLN A 1 81 ? 2.344 -6.151 -7.490 1.00 92.38 81 GLN A CA 1
ATOM 658 C C . GLN A 1 81 ? 3.749 -5.741 -7.920 1.00 92.38 81 GLN A C 1
ATOM 660 O O . GLN A 1 81 ? 4.361 -4.839 -7.343 1.00 92.38 81 GLN A O 1
ATOM 665 N N . GLU A 1 82 ? 4.255 -6.402 -8.958 1.00 91.56 82 GLU A N 1
ATOM 666 C CA . GLU A 1 82 ? 5.477 -5.986 -9.634 1.00 91.56 82 GLU A CA 1
ATOM 667 C C . GLU A 1 82 ? 5.171 -4.769 -10.514 1.00 91.56 82 GLU A C 1
ATOM 669 O O . GLU A 1 82 ? 4.259 -4.787 -11.341 1.00 91.56 82 GLU A O 1
ATOM 674 N N . LEU A 1 83 ? 5.906 -3.683 -10.287 1.00 88.44 83 LEU A N 1
ATOM 675 C CA . LEU A 1 83 ? 5.747 -2.411 -10.990 1.00 88.44 83 LEU A CA 1
ATOM 676 C C . LEU A 1 83 ? 6.795 -2.243 -12.095 1.00 88.44 83 LEU A C 1
ATOM 678 O O . LEU A 1 83 ? 6.524 -1.584 -13.095 1.00 88.44 83 LEU A O 1
ATOM 682 N N . ALA A 1 84 ? 7.983 -2.827 -11.915 1.00 88.31 84 ALA A N 1
ATOM 683 C CA . ALA A 1 84 ? 9.041 -2.850 -12.918 1.00 88.31 84 ALA A CA 1
ATOM 684 C C . ALA A 1 84 ? 10.015 -4.011 -12.665 1.00 88.31 84 ALA A C 1
ATOM 686 O O . ALA A 1 84 ? 10.415 -4.237 -11.524 1.00 88.31 84 ALA A O 1
ATOM 687 N N . ALA A 1 85 ? 10.451 -4.677 -13.734 1.00 90.31 85 ALA A N 1
ATOM 688 C CA . ALA A 1 85 ? 11.572 -5.621 -13.713 1.00 90.31 85 ALA A CA 1
ATOM 689 C C . ALA A 1 85 ? 12.916 -4.878 -13.494 1.00 90.31 85 ALA A C 1
ATOM 691 O O . ALA A 1 85 ? 12.936 -3.648 -13.561 1.00 90.31 85 ALA A O 1
ATOM 692 N N . PRO A 1 86 ? 14.045 -5.565 -13.233 1.00 92.12 86 PRO A N 1
ATOM 693 C CA . PRO A 1 86 ? 15.362 -4.923 -13.141 1.00 92.12 86 PRO A CA 1
ATOM 694 C C . PRO A 1 86 ? 15.696 -4.058 -14.371 1.00 92.12 86 PRO A C 1
ATOM 696 O O . PRO A 1 86 ? 15.770 -4.588 -15.480 1.00 92.12 86 PRO A O 1
ATOM 699 N N . ASP A 1 87 ? 15.909 -2.749 -14.186 1.00 88.06 87 ASP A N 1
ATOM 700 C CA . ASP A 1 87 ? 16.259 -1.816 -15.271 1.00 88.06 87 ASP A CA 1
ATOM 701 C C . ASP A 1 87 ? 16.799 -0.456 -14.750 1.00 88.06 87 ASP A C 1
ATOM 703 O O . ASP A 1 87 ? 17.004 -0.227 -13.553 1.00 88.06 87 ASP A O 1
ATOM 707 N N . GLU A 1 88 ? 17.074 0.468 -15.672 1.00 84.19 88 GLU A N 1
ATOM 708 C CA . GLU A 1 88 ? 17.318 1.887 -15.432 1.00 84.19 88 GLU A CA 1
ATOM 709 C C . GLU A 1 88 ? 16.034 2.696 -15.691 1.00 84.19 88 GLU A C 1
ATOM 711 O O . GLU A 1 88 ? 15.692 2.998 -16.836 1.00 84.19 88 GLU A O 1
ATOM 716 N N . MET A 1 89 ? 15.361 3.145 -14.628 1.00 76.56 89 MET A N 1
ATOM 717 C CA . MET A 1 89 ? 14.274 4.116 -14.751 1.00 76.56 89 MET A CA 1
ATOM 718 C C . MET A 1 89 ? 14.798 5.434 -15.320 1.00 76.56 89 MET A C 1
ATOM 720 O O . MET A 1 89 ? 15.750 6.033 -14.802 1.00 76.56 89 MET A O 1
ATOM 724 N N . ARG A 1 90 ? 14.127 5.909 -16.369 1.00 69.19 90 ARG A N 1
ATOM 725 C CA . ARG A 1 90 ? 14.345 7.214 -16.995 1.00 69.19 90 ARG A CA 1
ATOM 726 C C . ARG A 1 90 ? 13.091 8.045 -16.805 1.00 69.19 90 ARG A C 1
ATOM 728 O O . ARG A 1 90 ? 11.988 7.554 -17.023 1.00 69.19 90 ARG A O 1
ATOM 735 N N . GLN A 1 91 ? 13.263 9.301 -16.406 1.00 60.28 91 GLN A N 1
ATOM 736 C CA . GLN A 1 91 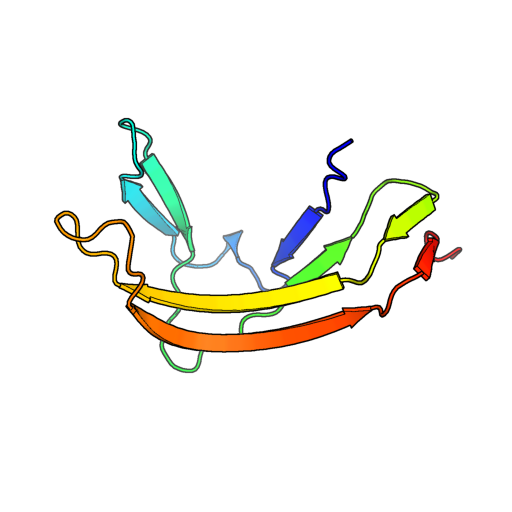? 12.153 10.248 -16.363 1.00 60.28 91 GLN A CA 1
ATOM 737 C C . GLN A 1 91 ? 11.500 10.285 -17.753 1.00 60.28 91 GLN A C 1
ATOM 739 O O . GLN A 1 91 ? 12.211 10.471 -18.745 1.00 60.28 91 GLN A O 1
ATOM 744 N N . ALA A 1 92 ? 10.185 10.059 -17.833 1.00 52.16 92 ALA A N 1
ATOM 745 C CA . ALA A 1 92 ? 9.459 10.182 -19.092 1.00 52.16 92 ALA A CA 1
ATOM 746 C C . ALA A 1 92 ? 9.711 11.594 -19.642 1.00 52.16 92 ALA A C 1
ATOM 748 O O . ALA A 1 92 ? 9.407 12.584 -18.976 1.00 52.16 92 ALA A O 1
ATOM 749 N N . GLN A 1 93 ? 10.357 11.681 -20.806 1.00 31.91 93 GLN A N 1
ATOM 750 C CA . GLN A 1 93 ? 10.474 12.941 -21.529 1.00 31.91 93 GLN A CA 1
ATOM 751 C C . GLN A 1 93 ? 9.087 13.248 -22.084 1.00 31.91 93 GLN A C 1
ATOM 753 O O . GLN A 1 93 ? 8.633 12.557 -22.995 1.00 31.91 93 GLN A O 1
ATOM 758 N N . THR A 1 94 ? 8.413 14.227 -21.488 1.00 32.47 94 THR A N 1
ATOM 759 C CA . THR A 1 94 ? 7.278 14.897 -22.125 1.00 32.47 94 THR A CA 1
ATOM 760 C C . THR A 1 94 ? 7.800 15.983 -23.051 1.00 32.47 94 THR A C 1
ATOM 762 O O . THR A 1 94 ? 8.761 16.679 -22.643 1.00 32.47 94 THR A O 1
#

Foldseek 3Di:
DDADKDKDWPPPQVVADWDWDQDPPRDTDIGGDDDPPDDTHIDIDHPDQKDFDQFDKDKDWDWDADPVCNPDTHTPDIDMDTPDHGDIDGDPDD

Secondary structure (DSSP, 8-state):
----PEEEE-S-TTTSPEEEEEPSSS-EEEEE---TT----EEEE-SSSEEEES-EEEEEEEEEE-TT-TT-EEEEEEEEEEEE-SEEEE----

pLDDT: mean 81.23, std 13.91, range [31.91, 94.25]

Sequence (94 aa):
MAAYLFLRVLADEEQRKQVEMKSDKDKTISCPVYYDGDSVAIQVWDARKKLKHDGIKAEFVGSIELFYDRGHHHEFLSLSQELAAPDEMRQAQT

Organism: NCBI:txid2862362

Radius of gyration: 16.67 Å; chains: 1; bounding box: 37×29×46 Å